Protein AF-A0A8X7CCA9-F1 (afdb_monomer_lite)

Foldseek 3Di:
DPPPQPPNDDDPVVVVVVVVCVVVVNPDPDDDPDPDPDPDPVDVVVVVVVVVVCVVCVVPVVPPVVLCVQCVPDDDPDPVRVVVSSVVVVVPDDPVVVVVVVVVVPD

InterPro domains:
  IPR052709 Transposase-Methyltransferase Hybrid [PTHR46060] (2-62)

Secondary structure (DSSP, 8-state):
---TTGGGSPPHHHHHHHHHHHHTT----SPPPP-PPP-----HHHHHHHHHHHHHHHHHHTT-HHHHTTTTT---SSGGGHHHHHHHHHHTS-HHHHHHHHHHH--

Organism: NCBI:txid2747483

pLDDT: mean 74.1, std 12.22, range [45.91, 92.69]

Sequence (107 aa):
MPSVYGEMCLSNTAVYNWVKKFSQCHSKIVDEDRSGHPVLIPTKSTEQQVEELIQADRRETIDSNAMKQPFGSKQFADDDDVQPEVLLWITQQPKEFYTAGIGALIK

Radius of gyration: 26.42 Å; chains: 1; bounding box: 78×29×42 Å

Structure (mmCIF, N/CA/C/O backbone):
data_AF-A0A8X7CCA9-F1
#
_entry.id   AF-A0A8X7CCA9-F1
#
loop_
_atom_site.group_PDB
_atom_site.id
_atom_site.type_symbol
_atom_site.label_atom_id
_atom_site.label_alt_id
_atom_site.label_comp_id
_atom_site.label_asym_id
_atom_site.label_entity_id
_atom_site.label_seq_id
_atom_site.pdbx_PDB_ins_code
_atom_site.Cartn_x
_atom_site.Cartn_y
_atom_site.Cartn_z
_atom_site.occupancy
_atom_site.B_iso_or_equiv
_atom_site.auth_seq_id
_atom_site.auth_comp_id
_atom_site.auth_asym_id
_atom_site.auth_atom_id
_atom_site.pdbx_PDB_model_num
ATOM 1 N N . MET A 1 1 ? -50.021 0.029 10.642 1.00 52.34 1 MET A N 1
ATOM 2 C CA . MET A 1 1 ? -49.324 -0.871 9.700 1.00 52.34 1 MET A CA 1
ATOM 3 C C . MET A 1 1 ? -48.345 -1.706 10.505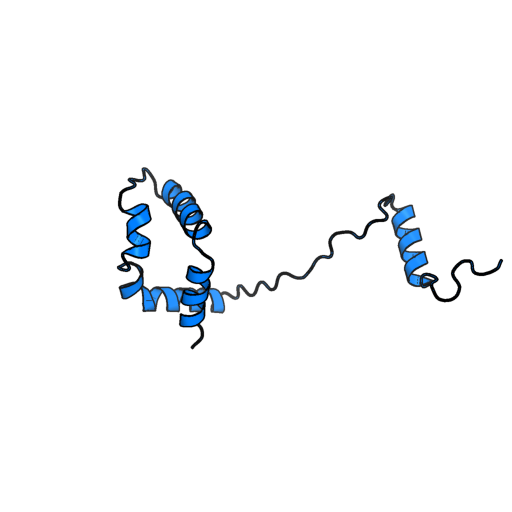 1.00 52.34 1 MET A C 1
ATOM 5 O O . MET A 1 1 ? -47.537 -1.096 11.198 1.00 52.34 1 MET A O 1
ATOM 9 N N . PRO A 1 2 ? -48.446 -3.045 10.513 1.00 53.84 2 PRO A N 1
ATOM 10 C CA . PRO A 1 2 ? -47.471 -3.887 11.200 1.00 53.84 2 PRO A CA 1
ATOM 11 C C . PRO A 1 2 ? -46.091 -3.678 10.570 1.00 53.84 2 PRO A C 1
ATOM 13 O O . PRO A 1 2 ? -45.987 -3.580 9.347 1.00 53.84 2 PRO A O 1
ATOM 16 N N . SER A 1 3 ? -45.041 -3.587 11.389 1.00 70.06 3 SER A N 1
ATOM 17 C CA . SER A 1 3 ? -43.669 -3.561 10.876 1.00 70.06 3 SER A CA 1
ATOM 18 C C . SER A 1 3 ? -43.388 -4.899 10.194 1.00 70.06 3 SER A C 1
ATOM 20 O O . SER A 1 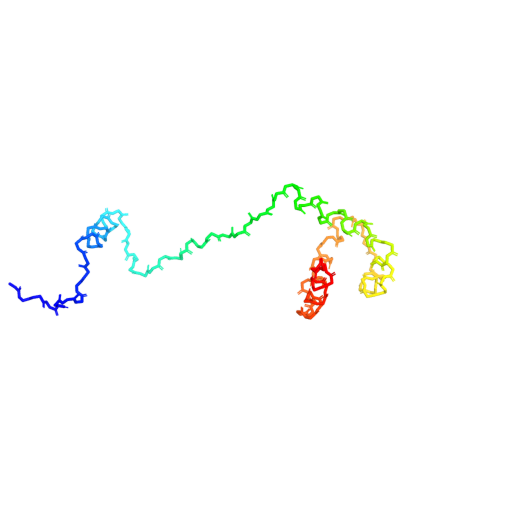3 ? -43.260 -5.915 10.871 1.00 70.06 3 SER A O 1
ATOM 22 N N . VAL A 1 4 ? -43.315 -4.900 8.859 1.00 79.69 4 VAL A N 1
ATOM 23 C CA . VAL A 1 4 ? -43.069 -6.103 8.038 1.00 79.69 4 VAL A CA 1
ATOM 24 C C . VAL A 1 4 ? -41.735 -6.773 8.403 1.00 79.69 4 VAL A C 1
ATOM 26 O O . VAL A 1 4 ? -41.596 -7.980 8.242 1.00 79.69 4 VAL A O 1
ATOM 29 N N . TYR A 1 5 ? -40.783 -6.009 8.952 1.00 79.00 5 TYR A N 1
ATOM 30 C CA . TYR A 1 5 ? -39.428 -6.471 9.272 1.00 79.00 5 TYR A CA 1
ATOM 31 C C . TYR A 1 5 ? -39.075 -6.421 10.769 1.00 79.00 5 TYR A C 1
ATOM 33 O O . TYR A 1 5 ? -37.962 -6.786 11.139 1.00 79.00 5 TYR A O 1
ATOM 41 N N . GLY A 1 6 ? -39.997 -5.998 11.642 1.00 83.38 6 GLY A N 1
ATOM 42 C CA . GLY A 1 6 ? -39.762 -5.936 13.090 1.00 83.38 6 GLY A CA 1
ATOM 43 C C . GLY A 1 6 ? -38.492 -5.156 13.455 1.00 83.38 6 GLY A C 1
ATOM 44 O O . GLY A 1 6 ? -38.336 -4.012 13.031 1.00 83.38 6 GLY A O 1
ATOM 45 N N . GLU A 1 7 ? -37.603 -5.794 14.222 1.00 82.88 7 GLU A N 1
ATOM 46 C CA . GLU A 1 7 ? -36.295 -5.272 14.662 1.00 82.88 7 GLU A CA 1
ATOM 47 C C . GLU A 1 7 ? -35.205 -5.301 13.580 1.00 82.88 7 GLU A C 1
ATOM 49 O O . GLU A 1 7 ? -34.185 -4.635 13.718 1.00 82.88 7 GLU A O 1
ATOM 54 N N . MET A 1 8 ? -35.418 -6.022 12.476 1.00 80.00 8 MET A N 1
ATOM 55 C CA . MET A 1 8 ? -34.481 -6.070 11.344 1.00 80.00 8 MET A CA 1
ATOM 56 C C . MET A 1 8 ? -34.655 -4.868 10.402 1.00 80.00 8 MET A C 1
ATOM 58 O O . MET A 1 8 ? -34.106 -4.844 9.298 1.00 80.00 8 MET A O 1
ATOM 62 N N . CYS A 1 9 ? -35.464 -3.882 10.797 1.00 83.38 9 CYS A N 1
ATOM 63 C CA . CYS A 1 9 ? -35.671 -2.680 10.014 1.00 83.38 9 CYS A CA 1
ATOM 64 C C . CYS A 1 9 ? -34.402 -1.816 9.991 1.00 83.38 9 CYS A C 1
ATOM 66 O O . CYS A 1 9 ? -33.647 -1.720 10.959 1.00 83.38 9 CYS A O 1
ATOM 68 N N . LEU A 1 10 ? -34.163 -1.167 8.851 1.00 84.56 10 LEU A N 1
ATOM 69 C CA . LEU A 1 10 ? -33.097 -0.179 8.741 1.00 84.56 10 LEU A CA 1
ATOM 70 C C . LEU A 1 10 ? -33.339 0.958 9.738 1.00 84.56 10 LEU A C 1
ATOM 72 O O . LEU A 1 10 ? -34.471 1.405 9.928 1.00 84.56 10 LEU A O 1
ATOM 76 N N . SER A 1 11 ? -32.260 1.473 10.328 1.00 88.12 11 SER A N 1
ATOM 77 C CA . SER A 1 11 ? -32.351 2.651 11.189 1.00 88.12 11 SER A CA 1
ATOM 78 C C . SER A 1 11 ? -32.897 3.854 10.413 1.00 88.12 11 SER A C 1
ATOM 80 O O . SER A 1 11 ? -32.649 4.001 9.213 1.00 88.12 11 SER A O 1
ATOM 82 N N . ASN A 1 12 ? -33.589 4.767 11.103 1.00 87.62 12 ASN A N 1
ATOM 83 C CA . ASN A 1 12 ? -34.117 5.994 10.487 1.00 87.62 12 ASN A CA 1
ATOM 84 C C . ASN A 1 12 ? -33.035 6.782 9.727 1.00 87.62 12 ASN A C 1
ATOM 86 O O . ASN A 1 12 ? -33.295 7.314 8.649 1.00 87.62 12 ASN A O 1
ATOM 90 N N . THR A 1 13 ? -31.806 6.807 10.246 1.00 91.31 13 THR A N 1
ATOM 91 C CA . THR A 1 13 ? -30.658 7.448 9.592 1.00 91.31 13 THR A CA 1
ATOM 92 C C . THR A 1 13 ? -30.293 6.763 8.276 1.00 91.31 13 THR A C 1
ATOM 94 O O . THR A 1 13 ? -30.055 7.439 7.276 1.00 91.31 13 THR A O 1
ATOM 97 N N . ALA A 1 14 ? -30.274 5.426 8.244 1.00 88.50 14 ALA A N 1
ATOM 98 C CA . ALA A 1 14 ? -30.014 4.675 7.019 1.00 88.50 14 ALA A CA 1
ATOM 99 C C . ALA A 1 14 ? -31.114 4.920 5.975 1.00 88.50 14 ALA A C 1
ATOM 101 O O . ALA A 1 14 ? -30.801 5.174 4.813 1.00 88.50 14 ALA A O 1
ATOM 102 N N . VAL A 1 15 ? -32.383 4.933 6.395 1.00 89.38 15 VAL A N 1
ATOM 103 C CA . VAL A 1 15 ? -33.525 5.237 5.517 1.00 89.38 15 VAL A CA 1
ATOM 104 C C . VAL A 1 15 ? -33.410 6.646 4.933 1.00 89.38 15 VAL A C 1
ATOM 106 O O . VAL A 1 15 ? -33.502 6.809 3.719 1.00 89.38 15 VAL A O 1
ATOM 109 N N . TYR A 1 16 ? -33.138 7.660 5.759 1.00 92.69 16 TYR A N 1
ATOM 110 C CA . TYR A 1 16 ? -32.959 9.039 5.294 1.00 92.69 16 TYR A CA 1
ATOM 111 C C . TYR A 1 16 ? -31.805 9.168 4.288 1.00 92.69 16 TYR A C 1
ATOM 113 O O . TYR A 1 16 ? -31.952 9.807 3.245 1.00 92.69 16 TYR A O 1
ATOM 121 N N . ASN A 1 17 ? -30.672 8.514 4.561 1.00 90.31 17 ASN A N 1
ATOM 122 C CA . ASN A 1 17 ? -29.526 8.499 3.655 1.00 90.31 17 A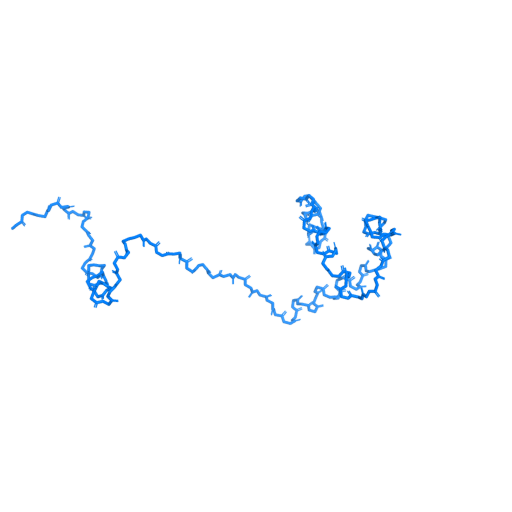SN A CA 1
ATOM 123 C C . ASN A 1 17 ? -29.871 7.865 2.302 1.00 90.31 17 ASN A C 1
ATOM 125 O O . ASN A 1 17 ? -29.475 8.398 1.266 1.00 90.31 17 ASN A O 1
ATOM 129 N N . TRP A 1 18 ? -30.633 6.769 2.294 1.00 90.44 18 TRP A N 1
ATOM 130 C CA . TRP A 1 18 ? -31.109 6.145 1.060 1.00 90.44 18 TRP A CA 1
ATOM 131 C C . TRP A 1 18 ? -32.079 7.043 0.294 1.00 90.44 18 TRP A C 1
ATOM 133 O O . TRP A 1 18 ? -31.875 7.260 -0.897 1.00 90.44 18 TRP A O 1
ATOM 143 N N . VAL A 1 19 ? -33.075 7.636 0.961 1.00 91.00 19 VAL A N 1
ATOM 144 C CA . VAL A 1 19 ? -34.018 8.581 0.332 1.00 91.00 19 VAL A CA 1
ATOM 145 C C . VAL A 1 19 ? -33.268 9.743 -0.321 1.00 91.00 19 VAL A C 1
ATOM 147 O O . VAL A 1 19 ? -33.531 10.091 -1.473 1.00 91.00 19 VAL A O 1
ATOM 150 N N . LYS A 1 20 ? -32.274 10.300 0.379 1.00 91.56 20 LYS A N 1
ATOM 151 C CA . LYS A 1 20 ? -31.415 11.359 -0.152 1.00 91.56 20 LYS A CA 1
ATOM 152 C C . LYS A 1 20 ? -30.636 10.895 -1.387 1.00 91.56 20 LYS A C 1
ATOM 154 O O . LYS A 1 20 ? -30.667 11.589 -2.399 1.00 91.56 20 LYS A O 1
ATOM 159 N N . LYS A 1 21 ? -29.995 9.724 -1.349 1.00 88.00 21 LYS A N 1
ATOM 160 C CA . LYS A 1 21 ? -29.273 9.163 -2.506 1.00 88.00 21 LYS A CA 1
ATOM 161 C C . LYS A 1 21 ? -30.191 8.943 -3.715 1.00 88.00 21 LYS A C 1
ATOM 163 O O . LYS A 1 21 ? -29.855 9.377 -4.813 1.00 88.00 21 LYS A O 1
ATOM 168 N N . PHE A 1 22 ? -31.375 8.360 -3.521 1.00 89.25 22 PHE A N 1
ATOM 169 C CA . PHE A 1 22 ? -32.335 8.148 -4.611 1.00 89.25 22 PHE A CA 1
ATOM 170 C C . PHE A 1 22 ? -32.837 9.466 -5.215 1.00 89.25 22 PHE A C 1
ATOM 172 O O . PHE A 1 22 ? -32.968 9.564 -6.433 1.00 89.25 22 PHE A O 1
ATOM 179 N N . SER A 1 23 ? -33.035 10.508 -4.398 1.00 88.44 23 SER A N 1
ATOM 180 C CA . SER A 1 23 ? -33.382 11.850 -4.898 1.00 88.44 23 SER A CA 1
ATOM 181 C C . SER A 1 23 ? -32.277 12.502 -5.745 1.00 88.44 23 SER A C 1
ATOM 183 O O . SER A 1 23 ? -32.551 13.416 -6.515 1.00 88.44 23 SER A O 1
ATOM 185 N N . GLN A 1 24 ? -31.041 12.007 -5.643 1.00 89.38 24 GLN A N 1
ATOM 186 C CA . GLN A 1 24 ? -29.870 12.451 -6.406 1.00 89.38 24 GLN A CA 1
ATOM 187 C C . GLN A 1 24 ? -29.584 11.540 -7.616 1.00 89.38 24 GLN A C 1
ATOM 189 O O . GLN A 1 24 ? -28.445 11.441 -8.065 1.00 89.38 24 GLN A O 1
ATOM 194 N N . CYS A 1 25 ? -30.612 10.859 -8.138 1.00 79.94 25 CYS A N 1
ATOM 195 C CA . CYS A 1 25 ? -30.539 9.911 -9.258 1.00 79.94 25 CYS A CA 1
ATOM 196 C C . CYS A 1 25 ? -29.649 8.676 -9.018 1.00 79.94 25 CYS A C 1
ATOM 198 O O . CYS A 1 25 ? -29.307 7.970 -9.966 1.00 79.94 25 CYS A O 1
ATOM 200 N N . HIS A 1 26 ? -29.301 8.361 -7.768 1.00 74.12 26 HIS A N 1
ATOM 201 C CA . HIS A 1 26 ? -28.560 7.142 -7.458 1.00 74.12 26 HIS A CA 1
ATOM 202 C C . HIS A 1 26 ? -29.512 5.937 -7.431 1.00 74.12 26 HIS A C 1
ATOM 204 O O . HIS A 1 26 ? -30.189 5.702 -6.434 1.00 74.12 26 HIS A O 1
ATOM 210 N N . SER A 1 27 ? -29.580 5.176 -8.525 1.00 80.00 27 SER A N 1
ATOM 211 C CA . SER A 1 27 ? -30.483 4.019 -8.675 1.00 80.00 27 SER A CA 1
ATOM 212 C C . SER A 1 27 ? -29.854 2.670 -8.305 1.00 80.00 27 SER A C 1
ATOM 214 O O . SER A 1 27 ? -30.561 1.668 -8.199 1.00 80.00 27 SER A O 1
ATOM 216 N N . LYS A 1 28 ? -28.533 2.622 -8.091 1.00 85.25 28 LYS A N 1
ATOM 217 C CA . LYS A 1 28 ? -27.806 1.396 -7.743 1.00 85.25 28 LYS A CA 1
ATOM 218 C C . LYS A 1 28 ? -28.023 1.053 -6.265 1.00 85.25 28 LYS A C 1
ATOM 220 O O . LYS A 1 28 ? -27.799 1.882 -5.386 1.00 85.25 28 LYS A O 1
ATOM 225 N N . ILE A 1 29 ? -28.469 -0.176 -6.011 1.00 82.19 29 ILE A N 1
ATOM 226 C CA . ILE A 1 29 ? -28.776 -0.700 -4.665 1.00 82.19 29 ILE A CA 1
ATOM 227 C C . ILE A 1 29 ? -27.568 -1.433 -4.056 1.00 82.19 29 ILE A C 1
ATOM 229 O O . ILE A 1 29 ? -27.492 -1.612 -2.845 1.00 82.19 29 ILE A O 1
ATOM 233 N N . VAL A 1 30 ? -26.617 -1.851 -4.893 1.00 85.12 30 VAL A N 1
ATOM 234 C CA . VAL A 1 30 ? -25.400 -2.551 -4.463 1.00 85.12 30 VAL A CA 1
ATOM 235 C C . VAL A 1 30 ? -24.453 -1.573 -3.767 1.00 85.12 30 VAL A C 1
ATOM 237 O O . VAL A 1 30 ? -24.328 -0.430 -4.212 1.00 85.12 30 VAL A O 1
ATOM 240 N N . ASP A 1 31 ? -23.783 -2.037 -2.708 1.00 81.44 31 ASP A N 1
ATOM 241 C CA . ASP A 1 31 ? -22.698 -1.297 -2.060 1.00 81.44 31 ASP A CA 1
ATOM 242 C C . ASP A 1 31 ? -21.642 -0.911 -3.111 1.00 81.44 31 ASP A C 1
ATOM 244 O O . ASP A 1 31 ? -21.191 -1.730 -3.913 1.00 81.44 31 ASP A O 1
ATOM 248 N N . GLU A 1 32 ? -21.274 0.366 -3.124 1.00 80.81 32 GLU A N 1
ATOM 249 C CA . GLU A 1 32 ? -20.112 0.845 -3.867 1.00 80.81 32 GLU A CA 1
ATOM 250 C C . GLU A 1 32 ? -18.837 0.274 -3.235 1.00 80.81 32 GLU A C 1
ATOM 252 O O . GLU A 1 32 ? -18.813 -0.029 -2.034 1.00 80.81 32 GLU A O 1
ATOM 257 N N . ASP A 1 33 ? -17.774 0.160 -4.032 1.00 81.12 33 ASP A N 1
ATOM 258 C CA . ASP A 1 33 ? -16.477 -0.259 -3.517 1.00 81.12 33 ASP A CA 1
ATOM 259 C C . ASP A 1 33 ? -16.087 0.642 -2.347 1.00 81.12 33 ASP A C 1
ATOM 261 O O . ASP A 1 33 ? -16.031 1.873 -2.438 1.00 81.12 33 ASP A O 1
ATOM 265 N N . ARG A 1 34 ? -15.861 0.019 -1.192 1.00 74.81 34 ARG A N 1
ATOM 266 C CA . ARG A 1 34 ? -15.466 0.756 0.000 1.00 74.81 34 ARG A CA 1
ATOM 267 C C . ARG A 1 34 ? -14.042 1.231 -0.222 1.00 74.81 34 ARG A C 1
ATOM 269 O O . ARG A 1 34 ? -13.142 0.414 -0.399 1.00 74.81 34 ARG A O 1
ATOM 276 N N . SER A 1 35 ? -13.835 2.543 -0.167 1.00 67.94 35 SER A N 1
ATOM 277 C CA . SER A 1 35 ? -12.494 3.120 -0.130 1.00 67.94 35 SER A CA 1
ATOM 278 C C . SER A 1 35 ? -11.793 2.665 1.153 1.00 67.94 35 SER A C 1
ATOM 280 O O . SER A 1 35 ? -11.911 3.301 2.199 1.00 67.94 35 SER A O 1
ATOM 282 N N . GLY A 1 36 ? -11.079 1.543 1.096 1.00 71.06 36 GLY A N 1
ATOM 283 C CA . GLY A 1 36 ? -10.056 1.217 2.081 1.00 71.06 36 GLY A CA 1
ATOM 284 C C . GLY A 1 36 ? -8.905 2.207 1.928 1.00 71.06 36 GLY A C 1
ATOM 285 O O . GLY A 1 36 ? -8.494 2.493 0.807 1.00 71.06 36 GLY A O 1
ATOM 286 N N . HIS A 1 37 ? -8.400 2.759 3.032 1.00 53.31 37 HIS A N 1
ATOM 287 C CA . HIS A 1 37 ? -7.212 3.612 2.997 1.00 53.31 37 HIS A CA 1
ATOM 288 C C . HIS A 1 37 ? -6.008 2.750 2.584 1.00 53.31 37 HIS A C 1
ATOM 290 O O . HIS A 1 37 ? -5.655 1.829 3.326 1.00 53.31 37 HIS A O 1
ATOM 296 N N . PRO A 1 38 ? -5.333 3.023 1.454 1.00 57.31 38 PRO A N 1
ATOM 297 C CA . PRO A 1 38 ? -4.052 2.394 1.173 1.00 57.31 38 PRO A CA 1
ATOM 298 C C . PRO A 1 38 ? -3.052 2.973 2.173 1.00 57.31 38 PRO A C 1
ATOM 300 O O . PRO A 1 38 ? -2.852 4.188 2.184 1.00 57.31 38 PRO A O 1
ATOM 303 N N . VAL A 1 39 ? -2.471 2.167 3.063 1.00 54.25 39 VAL A N 1
ATOM 304 C CA . VAL A 1 39 ? -1.397 2.638 3.954 1.00 54.25 39 VAL A CA 1
ATOM 305 C C . VAL A 1 39 ? -0.154 2.854 3.095 1.00 54.25 39 VAL A C 1
ATOM 307 O O . VAL A 1 39 ? 0.697 1.984 2.960 1.00 54.25 39 VAL A O 1
ATOM 310 N N . LEU A 1 40 ? -0.088 4.010 2.446 1.00 58.84 40 LEU A N 1
ATOM 311 C CA . LEU A 1 40 ? 1.114 4.510 1.810 1.00 58.84 40 LEU A CA 1
ATOM 312 C C . LEU A 1 40 ? 1.827 5.340 2.878 1.00 58.84 40 LEU A C 1
ATOM 314 O O . LEU A 1 40 ? 1.380 6.438 3.202 1.00 58.84 40 LEU A O 1
ATOM 318 N N . ILE A 1 41 ? 2.941 4.839 3.412 1.00 48.56 41 ILE A N 1
ATOM 319 C CA . ILE A 1 41 ? 3.904 5.677 4.140 1.00 48.56 41 ILE A CA 1
ATOM 320 C C . ILE A 1 41 ? 5.158 5.840 3.260 1.00 48.56 41 ILE A C 1
ATOM 322 O O . ILE A 1 41 ? 6.211 5.314 3.613 1.00 48.56 41 ILE A O 1
ATOM 326 N N . PRO A 1 42 ? 5.106 6.538 2.106 1.00 56.47 42 PRO A N 1
ATOM 327 C CA . PRO A 1 42 ? 6.310 6.987 1.436 1.00 56.47 42 PRO A CA 1
ATOM 328 C C . PRO A 1 42 ? 6.698 8.300 2.120 1.00 56.47 42 PRO A C 1
ATOM 330 O O . PRO A 1 42 ? 6.441 9.400 1.635 1.00 56.47 42 PRO A O 1
ATOM 333 N N . THR A 1 43 ? 7.221 8.205 3.343 1.00 69.94 43 THR A N 1
ATOM 334 C CA . THR A 1 43 ? 7.931 9.355 3.905 1.00 69.94 43 THR A CA 1
ATOM 335 C C . THR A 1 43 ? 9.280 9.386 3.204 1.00 69.94 43 THR A C 1
ATOM 337 O O . THR A 1 43 ? 9.914 8.340 3.090 1.00 69.94 43 THR A O 1
ATOM 340 N N . LYS A 1 44 ? 9.769 10.561 2.793 1.00 67.44 44 LYS A N 1
ATOM 341 C CA . LYS A 1 44 ? 11.114 10.697 2.193 1.00 67.44 44 LYS A CA 1
ATOM 342 C C . LYS A 1 44 ? 12.216 10.027 3.024 1.00 67.44 44 LYS A C 1
ATOM 344 O O . LYS A 1 44 ? 13.193 9.543 2.481 1.00 67.44 44 LYS A O 1
ATOM 349 N N . SER A 1 45 ? 12.028 9.962 4.343 1.00 66.62 45 SER A N 1
ATOM 350 C CA . SER A 1 45 ? 12.894 9.228 5.270 1.00 66.62 45 SER A CA 1
ATOM 351 C C . SER A 1 45 ? 12.891 7.715 5.030 1.00 66.62 45 SER A C 1
ATOM 353 O O . SER A 1 45 ? 13.940 7.096 5.124 1.00 66.62 45 SER A O 1
ATOM 355 N N . THR A 1 46 ? 11.735 7.115 4.744 1.00 70.62 46 THR A N 1
ATOM 356 C CA . THR A 1 46 ? 11.612 5.684 4.436 1.00 70.62 46 THR A CA 1
ATOM 357 C C . THR A 1 46 ? 12.188 5.386 3.056 1.00 70.62 46 THR A C 1
ATOM 359 O O . THR A 1 46 ? 12.907 4.408 2.906 1.00 70.62 46 THR A O 1
ATOM 362 N N . GLU A 1 47 ? 11.947 6.260 2.073 1.00 75.75 47 GLU A N 1
ATOM 363 C CA . GLU A 1 47 ? 12.575 6.173 0.745 1.00 75.75 47 GLU A CA 1
ATOM 364 C C . GLU A 1 47 ? 14.104 6.250 0.852 1.00 75.75 47 GLU A C 1
ATOM 366 O O . GLU A 1 47 ? 14.807 5.407 0.306 1.00 75.75 47 GLU A O 1
ATOM 371 N N . GLN A 1 48 ? 14.621 7.201 1.632 1.00 75.44 48 GLN A N 1
ATOM 372 C CA . GLN A 1 48 ? 16.055 7.365 1.848 1.00 75.44 48 GLN A CA 1
ATOM 373 C C . GLN A 1 48 ? 16.673 6.190 2.618 1.00 75.44 48 GLN A C 1
ATOM 375 O O . GLN A 1 48 ? 17.765 5.753 2.277 1.00 75.44 48 GLN A O 1
ATOM 380 N N . GLN A 1 49 ? 15.985 5.641 3.622 1.00 73.38 49 GLN A N 1
ATOM 381 C CA . GLN A 1 49 ? 16.455 4.445 4.329 1.00 73.38 49 GLN A CA 1
ATOM 382 C C . GLN A 1 49 ? 16.517 3.223 3.410 1.00 73.38 49 GLN A C 1
ATOM 384 O O . GLN A 1 49 ? 17.459 2.440 3.497 1.00 73.38 49 GLN A O 1
ATOM 389 N N . VAL A 1 50 ? 15.537 3.063 2.516 1.00 71.50 50 VAL A N 1
ATOM 390 C CA . VAL A 1 50 ? 15.555 2.005 1.499 1.00 71.50 50 VAL A CA 1
ATOM 391 C C . VAL A 1 50 ? 16.716 2.218 0.524 1.00 71.50 50 VAL A C 1
ATOM 393 O O . VAL A 1 50 ? 17.441 1.266 0.251 1.00 71.50 50 VAL A O 1
ATOM 396 N N . GLU A 1 51 ? 16.956 3.450 0.067 1.00 76.56 51 GLU A N 1
ATOM 397 C CA . GLU A 1 51 ? 18.091 3.793 -0.803 1.00 76.56 51 GLU A CA 1
ATOM 398 C C . GLU A 1 51 ? 19.442 3.500 -0.125 1.00 76.56 51 GLU A C 1
ATOM 400 O O . GLU A 1 51 ? 20.311 2.866 -0.719 1.00 76.56 51 GLU A O 1
ATOM 405 N N . GLU A 1 52 ? 19.610 3.890 1.142 1.00 78.31 52 GLU A N 1
ATOM 406 C CA . GLU A 1 52 ? 20.827 3.635 1.922 1.00 78.31 52 GLU A CA 1
ATOM 407 C C . GLU A 1 52 ? 21.074 2.133 2.128 1.00 78.31 52 GLU A C 1
ATOM 409 O O . GLU A 1 52 ? 22.213 1.677 2.006 1.00 78.31 52 GLU A O 1
ATOM 414 N N . LEU A 1 53 ? 20.021 1.346 2.377 1.00 72.38 53 LEU A N 1
ATOM 415 C CA . LEU A 1 53 ? 20.111 -0.113 2.495 1.00 72.38 53 LEU A CA 1
ATOM 416 C C . LEU A 1 53 ? 20.478 -0.775 1.160 1.00 72.38 53 LEU A C 1
ATOM 418 O O . LEU A 1 53 ? 21.383 -1.610 1.123 1.00 72.38 53 LEU A O 1
ATOM 422 N N . ILE A 1 54 ? 19.837 -0.367 0.060 1.00 73.56 54 ILE A N 1
ATOM 423 C CA . ILE A 1 54 ? 20.158 -0.846 -1.293 1.00 73.56 54 ILE A CA 1
ATOM 424 C C . ILE A 1 54 ? 21.606 -0.491 -1.649 1.00 73.56 54 ILE A C 1
ATOM 426 O O . ILE A 1 54 ? 22.329 -1.314 -2.209 1.00 73.56 54 ILE A O 1
ATOM 430 N N . GLN A 1 55 ? 22.061 0.716 -1.309 1.00 69.12 55 GLN A N 1
ATOM 431 C CA . GLN A 1 55 ? 23.414 1.180 -1.598 1.00 69.12 55 GLN A CA 1
ATOM 432 C C . GLN A 1 55 ? 24.479 0.474 -0.745 1.00 69.12 55 GLN A C 1
ATOM 434 O O . GLN A 1 55 ? 25.575 0.209 -1.249 1.00 69.12 55 GLN A O 1
ATOM 439 N N . ALA A 1 56 ? 24.167 0.149 0.513 1.00 67.25 56 ALA A N 1
ATOM 440 C CA . ALA A 1 56 ? 25.043 -0.605 1.406 1.00 67.25 56 ALA A CA 1
ATOM 441 C C . ALA A 1 56 ? 25.233 -2.062 0.947 1.00 67.25 56 ALA A C 1
ATOM 443 O O . ALA A 1 56 ? 26.351 -2.573 1.008 1.00 67.25 56 ALA A O 1
ATOM 444 N N . ASP A 1 57 ? 24.179 -2.698 0.425 1.00 61.50 57 ASP A N 1
ATOM 445 C CA . ASP A 1 57 ? 24.202 -4.087 -0.065 1.00 61.50 57 ASP A CA 1
ATOM 446 C C . ASP A 1 57 ? 24.643 -4.206 -1.546 1.00 61.50 57 ASP A C 1
ATOM 448 O O . ASP A 1 57 ? 24.983 -5.280 -2.045 1.00 61.50 57 ASP A O 1
ATOM 452 N N . ARG A 1 58 ? 24.746 -3.072 -2.258 1.00 54.19 58 ARG A N 1
ATOM 453 C CA . ARG A 1 58 ? 25.041 -2.972 -3.704 1.00 54.19 58 ARG A CA 1
ATOM 454 C C . ARG A 1 58 ? 26.332 -3.654 -4.164 1.00 54.19 58 ARG A C 1
ATOM 456 O O . ARG A 1 58 ? 26.482 -3.904 -5.361 1.00 54.19 58 ARG A O 1
ATOM 463 N N . ARG A 1 59 ? 27.290 -3.912 -3.266 1.00 47.69 59 ARG A N 1
ATOM 464 C CA . ARG A 1 59 ? 28.519 -4.648 -3.619 1.00 47.69 59 ARG A CA 1
ATOM 465 C C . ARG A 1 59 ? 28.291 -6.154 -3.774 1.00 47.69 59 ARG A C 1
ATOM 467 O O . ARG A 1 59 ? 29.074 -6.774 -4.478 1.00 47.69 59 ARG A O 1
ATOM 474 N N . GLU A 1 60 ? 27.204 -6.699 -3.231 1.00 50.72 60 GLU A N 1
ATOM 475 C CA . GLU A 1 60 ? 26.880 -8.130 -3.301 1.00 50.72 60 GLU A CA 1
ATOM 476 C C . GLU A 1 60 ? 25.661 -8.414 -4.208 1.00 50.72 60 GLU A C 1
ATOM 478 O O . GLU A 1 60 ? 25.604 -9.456 -4.860 1.00 50.72 60 GLU A O 1
ATOM 483 N N . THR A 1 61 ? 24.699 -7.487 -4.346 1.00 46.19 61 THR A N 1
ATOM 484 C CA . THR A 1 61 ? 23.452 -7.777 -5.088 1.00 46.19 61 THR A CA 1
ATOM 485 C C . THR A 1 61 ? 23.588 -7.658 -6.610 1.00 46.19 61 THR A C 1
ATOM 487 O O . THR A 1 61 ? 23.017 -8.471 -7.336 1.00 46.19 61 THR A O 1
ATOM 490 N N . ILE A 1 62 ? 24.381 -6.709 -7.130 1.00 49.78 62 ILE A N 1
ATOM 491 C CA . ILE A 1 62 ? 24.597 -6.595 -8.588 1.00 49.78 62 ILE A CA 1
ATOM 492 C C . ILE A 1 62 ? 25.419 -7.789 -9.099 1.00 49.78 62 ILE A C 1
ATOM 494 O O . ILE A 1 62 ? 25.206 -8.233 -10.222 1.00 49.78 62 ILE A O 1
ATOM 498 N N . ASP A 1 63 ? 26.317 -8.351 -8.284 1.00 45.91 63 ASP A N 1
ATOM 499 C CA . ASP A 1 63 ? 27.093 -9.554 -8.625 1.00 45.91 63 ASP A CA 1
ATOM 500 C C . ASP A 1 63 ? 26.374 -10.873 -8.314 1.00 45.91 63 ASP A C 1
ATOM 502 O O . ASP A 1 63 ? 26.891 -11.953 -8.607 1.00 45.91 63 ASP A O 1
ATOM 506 N N . SER A 1 64 ? 25.137 -10.812 -7.815 1.00 51.59 64 SER A N 1
ATOM 507 C CA . SER A 1 64 ? 24.295 -11.996 -7.765 1.00 51.59 64 SER A CA 1
ATOM 508 C C . SER A 1 64 ? 23.933 -12.385 -9.203 1.00 51.59 64 SER A C 1
ATOM 510 O O . SER A 1 64 ? 23.116 -11.758 -9.880 1.00 51.59 64 SER A O 1
ATOM 512 N N . ASN A 1 65 ? 24.571 -13.444 -9.707 1.00 53.34 65 ASN A N 1
ATOM 513 C CA . ASN A 1 65 ? 24.300 -14.028 -11.025 1.00 53.34 65 ASN A CA 1
ATOM 514 C C . ASN A 1 65 ? 22.791 -14.192 -11.317 1.00 53.34 65 ASN A C 1
ATOM 516 O O . ASN A 1 65 ? 22.399 -14.180 -12.479 1.00 53.34 65 ASN A O 1
ATOM 520 N N . ALA A 1 66 ? 21.946 -14.292 -10.283 1.00 57.38 66 ALA A N 1
ATOM 521 C CA . ALA A 1 66 ? 20.490 -14.351 -10.377 1.00 57.38 66 ALA A CA 1
ATOM 522 C C . ALA A 1 66 ? 19.838 -13.107 -11.015 1.00 57.38 66 ALA A C 1
ATOM 524 O O . ALA A 1 66 ? 18.903 -13.264 -11.795 1.00 57.38 66 ALA A O 1
ATOM 525 N N . MET A 1 67 ? 20.326 -11.891 -10.733 1.00 60.47 67 MET A N 1
ATOM 526 C CA . MET A 1 67 ? 19.813 -10.659 -11.357 1.00 60.47 67 MET A CA 1
ATOM 527 C C . MET A 1 67 ? 20.457 -10.379 -12.716 1.00 60.47 67 MET A C 1
ATOM 529 O O . MET A 1 67 ? 19.851 -9.725 -13.554 1.00 60.47 67 MET A O 1
ATOM 533 N N . LYS A 1 68 ? 21.676 -10.877 -12.957 1.00 60.12 68 LYS A N 1
ATOM 534 C CA . LYS A 1 68 ? 22.404 -10.684 -14.224 1.00 60.12 68 LYS A CA 1
ATOM 535 C C . LYS A 1 68 ? 21.992 -11.667 -15.321 1.00 60.12 68 LYS A C 1
ATOM 537 O O . LYS A 1 68 ? 21.957 -11.287 -16.486 1.00 60.12 68 LYS A O 1
ATOM 542 N N . GLN A 1 69 ? 21.667 -12.916 -14.983 1.00 63.62 69 GLN A N 1
ATOM 543 C CA . GLN A 1 69 ? 21.298 -13.955 -15.959 1.00 63.62 69 GLN A CA 1
ATOM 544 C C . GLN A 1 69 ? 20.118 -13.626 -16.897 1.00 63.62 69 GLN A C 1
ATOM 546 O O . GLN A 1 69 ? 20.231 -13.949 -18.080 1.00 63.62 69 GLN A O 1
ATOM 551 N N . PRO A 1 70 ? 19.016 -12.995 -16.448 1.00 66.31 70 PRO A N 1
ATOM 552 C CA . PRO A 1 70 ? 17.858 -12.739 -17.305 1.00 66.31 70 PRO A CA 1
ATOM 553 C C . PRO A 1 70 ? 18.125 -11.649 -18.348 1.00 66.31 70 PRO A C 1
ATOM 555 O O . PRO A 1 70 ? 17.576 -11.702 -19.444 1.00 66.31 70 PRO A O 1
ATOM 558 N N . PHE A 1 71 ? 18.993 -10.684 -18.028 1.00 68.25 71 PHE A N 1
ATOM 559 C CA . PHE A 1 71 ? 19.268 -9.525 -18.883 1.00 68.25 71 PHE A CA 1
ATOM 560 C C . PHE A 1 71 ? 20.626 -9.599 -19.591 1.00 68.25 71 PHE A C 1
ATOM 562 O O . PHE A 1 71 ? 20.848 -8.893 -20.567 1.00 68.25 71 PHE A O 1
ATOM 569 N N . GLY A 1 72 ? 21.535 -10.476 -19.151 1.00 67.06 72 GLY A N 1
ATOM 570 C CA . GLY A 1 72 ? 22.933 -10.525 -19.597 1.00 67.06 72 GLY A CA 1
ATOM 571 C C . GLY A 1 72 ? 23.161 -10.893 -21.068 1.00 67.06 72 GLY A C 1
ATOM 572 O O . GLY A 1 72 ? 24.293 -10.827 -21.536 1.00 67.06 72 GLY A O 1
ATOM 573 N N . SER A 1 73 ? 22.112 -11.268 -21.804 1.00 66.38 73 SER A N 1
ATOM 574 C CA . SER A 1 73 ? 22.164 -11.548 -23.247 1.00 66.38 73 SER A CA 1
ATOM 575 C C . SER A 1 73 ? 21.299 -10.608 -24.095 1.00 66.38 73 SER A C 1
ATOM 577 O O . SER A 1 73 ? 21.336 -10.694 -25.322 1.00 66.38 73 SER A O 1
ATOM 579 N N . LYS A 1 74 ? 20.538 -9.697 -23.473 1.00 72.50 74 LYS A N 1
ATOM 580 C CA . LYS A 1 74 ? 19.623 -8.791 -24.172 1.00 72.50 74 LYS A CA 1
ATOM 581 C C . LYS A 1 74 ? 20.320 -7.447 -24.392 1.00 72.50 74 LYS A C 1
ATOM 583 O O . LYS A 1 74 ? 20.654 -6.752 -23.439 1.00 72.50 74 LYS A O 1
ATOM 588 N N . GLN A 1 75 ? 20.597 -7.109 -25.653 1.00 76.25 75 GLN A N 1
ATOM 589 C CA . GLN A 1 75 ? 21.049 -5.765 -26.020 1.00 76.25 75 GLN A CA 1
ATOM 590 C C . GLN A 1 75 ? 19.834 -4.843 -26.094 1.00 76.25 75 GLN A C 1
ATOM 592 O O . GLN A 1 75 ? 18.896 -5.119 -26.841 1.00 76.25 75 GLN A O 1
ATOM 597 N N . PHE A 1 76 ? 19.870 -3.764 -25.320 1.00 79.31 76 PHE A N 1
ATOM 598 C CA . PHE A 1 76 ? 18.873 -2.699 -25.350 1.00 79.31 76 PHE A CA 1
ATOM 599 C C . PHE A 1 76 ? 19.374 -1.569 -26.249 1.00 79.31 76 PHE A C 1
ATOM 601 O O . PHE A 1 76 ? 20.580 -1.310 -26.299 1.00 79.31 76 PHE A O 1
ATOM 608 N N . ALA A 1 77 ? 18.465 -0.948 -26.999 1.00 79.94 77 ALA A N 1
ATOM 6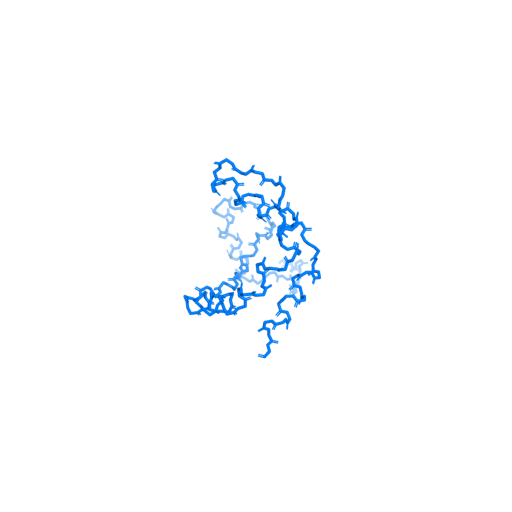09 C CA . ALA A 1 77 ? 18.801 0.170 -27.874 1.00 79.94 77 ALA A CA 1
ATOM 610 C C . ALA A 1 77 ? 18.837 1.494 -27.095 1.00 79.94 77 ALA A C 1
ATOM 612 O O . ALA A 1 77 ? 19.677 2.339 -27.401 1.00 79.94 77 ALA A O 1
ATOM 613 N N . ASP A 1 78 ? 17.976 1.630 -26.082 1.00 80.69 78 ASP A N 1
ATOM 614 C CA . ASP A 1 78 ? 17.881 2.786 -25.190 1.00 80.69 78 ASP A CA 1
ATOM 615 C C . ASP A 1 78 ? 17.595 2.370 -23.726 1.00 80.69 78 ASP A C 1
ATOM 617 O O . ASP A 1 78 ? 17.168 1.244 -23.462 1.00 80.69 78 ASP A O 1
ATOM 621 N N . ASP A 1 79 ? 17.841 3.269 -22.765 1.00 75.31 79 ASP A N 1
ATOM 622 C CA . ASP A 1 79 ? 17.575 3.048 -21.332 1.00 75.31 79 ASP A CA 1
ATOM 623 C C . ASP A 1 79 ? 16.061 2.948 -21.048 1.00 75.31 79 ASP A C 1
ATOM 625 O O . ASP A 1 79 ? 15.629 2.194 -20.169 1.00 75.31 79 ASP A O 1
ATOM 629 N N . ASP A 1 80 ? 15.239 3.612 -21.869 1.00 82.81 80 ASP A N 1
ATOM 630 C CA . ASP A 1 80 ? 13.778 3.503 -21.833 1.00 82.81 80 ASP A CA 1
ATOM 631 C C . ASP A 1 80 ? 13.285 2.074 -22.155 1.00 82.81 80 ASP A C 1
ATOM 633 O O . ASP A 1 80 ? 12.224 1.662 -21.677 1.00 82.81 80 ASP A O 1
ATOM 637 N N . ASP A 1 81 ? 14.068 1.269 -22.888 1.00 78.31 81 ASP A N 1
ATOM 638 C CA . ASP A 1 81 ? 13.743 -0.132 -23.205 1.00 78.31 81 ASP A CA 1
ATOM 639 C C . ASP A 1 81 ? 14.089 -1.101 -22.061 1.00 78.31 81 ASP A C 1
ATOM 641 O O . ASP A 1 81 ? 13.590 -2.231 -22.009 1.00 78.31 81 ASP A O 1
ATOM 645 N N . VAL A 1 82 ? 14.946 -0.675 -21.129 1.00 80.25 82 VAL A N 1
ATOM 646 C CA . VAL A 1 82 ? 15.398 -1.499 -20.001 1.00 80.25 82 VAL A CA 1
ATOM 647 C C . VAL A 1 82 ? 14.298 -1.600 -18.946 1.00 80.25 82 VAL A C 1
ATOM 649 O O . VAL A 1 82 ? 14.046 -2.678 -18.402 1.00 80.25 82 VAL A O 1
ATOM 652 N N . GLN A 1 83 ? 13.600 -0.494 -18.676 1.00 81.94 83 GLN A N 1
ATOM 653 C CA . GLN A 1 83 ? 12.557 -0.424 -17.650 1.00 81.94 83 GLN A CA 1
ATOM 654 C C . GLN A 1 83 ? 11.419 -1.443 -17.824 1.00 81.94 83 GLN A C 1
ATOM 656 O O . GLN A 1 83 ? 11.130 -2.161 -16.858 1.00 81.94 83 GLN A O 1
ATOM 661 N N . PRO A 1 84 ? 10.763 -1.563 -18.998 1.00 83.88 84 PRO A N 1
ATOM 662 C CA . PRO A 1 84 ? 9.672 -2.520 -19.168 1.00 83.88 84 PRO A CA 1
ATOM 663 C C . PRO A 1 84 ? 10.144 -3.973 -19.033 1.00 83.88 84 PRO A C 1
ATOM 665 O O . PRO A 1 84 ? 9.408 -4.806 -18.504 1.00 83.88 84 PRO A O 1
ATOM 668 N N . GLU A 1 85 ? 11.373 -4.284 -19.447 1.00 82.56 85 GLU A N 1
ATOM 669 C CA . GLU A 1 85 ? 11.940 -5.629 -19.336 1.00 82.56 85 GLU A CA 1
ATOM 670 C C . GLU A 1 85 ? 12.257 -5.996 -17.882 1.00 82.56 85 GLU A C 1
ATOM 672 O O . GLU A 1 85 ? 11.921 -7.090 -17.419 1.00 82.56 85 GLU A O 1
ATOM 677 N N . VAL A 1 86 ? 12.868 -5.070 -17.137 1.00 83.12 86 VAL A N 1
ATOM 678 C CA . VAL A 1 86 ? 13.153 -5.253 -15.709 1.00 83.12 86 VAL A CA 1
ATOM 679 C C . VAL A 1 86 ? 11.853 -5.416 -14.928 1.00 83.12 86 VAL A C 1
ATOM 681 O O . VAL A 1 86 ? 11.743 -6.320 -14.097 1.00 83.12 86 VAL A O 1
ATOM 684 N N . LEU A 1 87 ? 10.838 -4.606 -15.235 1.00 85.12 87 LEU A N 1
ATOM 685 C CA . LEU A 1 87 ? 9.525 -4.702 -14.606 1.00 85.12 87 LEU A CA 1
ATOM 686 C C . LEU A 1 87 ? 8.854 -6.054 -14.890 1.00 85.12 87 LEU A C 1
ATOM 688 O O . LEU A 1 87 ? 8.328 -6.692 -13.974 1.00 85.12 87 LEU A O 1
ATOM 692 N N . LEU A 1 88 ? 8.902 -6.525 -16.136 1.00 85.12 88 LEU A N 1
ATOM 693 C CA . LEU A 1 88 ? 8.356 -7.827 -16.515 1.00 85.12 88 LEU A CA 1
ATOM 694 C C . LEU A 1 88 ? 9.065 -8.971 -15.776 1.00 85.12 88 LEU A C 1
ATOM 696 O O . LEU A 1 88 ? 8.423 -9.874 -15.246 1.00 85.12 88 LEU A O 1
ATOM 700 N N . TRP A 1 89 ? 10.390 -8.919 -15.682 1.00 85.62 89 TRP A N 1
ATOM 701 C CA . TRP A 1 89 ? 11.162 -9.952 -15.001 1.00 85.62 89 TRP A CA 1
ATOM 702 C C . TRP A 1 89 ? 10.903 -10.001 -13.491 1.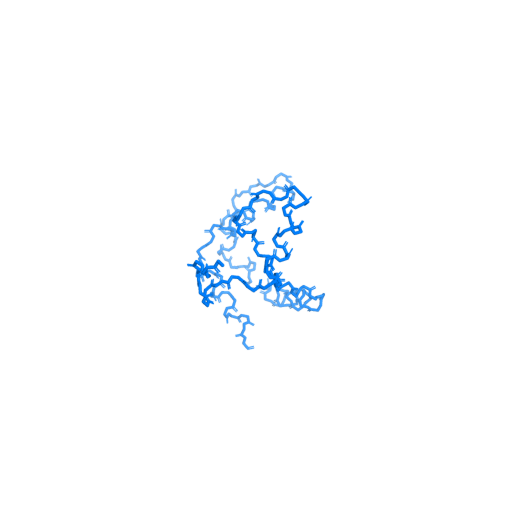00 85.62 89 TRP A C 1
ATOM 704 O O . TRP A 1 89 ? 10.741 -11.090 -12.933 1.00 85.62 89 TRP A O 1
ATOM 714 N N . ILE A 1 90 ? 10.835 -8.836 -12.837 1.00 82.81 90 ILE A N 1
ATOM 715 C CA . ILE A 1 90 ? 10.494 -8.722 -11.415 1.00 82.81 90 ILE A CA 1
ATOM 716 C C . ILE A 1 90 ? 9.091 -9.305 -11.199 1.00 82.81 90 ILE A C 1
ATOM 718 O O . ILE A 1 90 ? 8.910 -10.228 -10.406 1.00 82.81 90 ILE A O 1
ATOM 722 N N . THR A 1 91 ? 8.096 -8.868 -11.970 1.00 84.50 91 THR A N 1
ATOM 723 C CA . THR A 1 91 ? 6.707 -9.344 -11.819 1.00 84.50 91 THR A CA 1
ATOM 724 C C . THR A 1 91 ? 6.526 -10.846 -12.080 1.00 84.50 91 THR A C 1
ATOM 726 O O . THR A 1 91 ? 5.579 -11.440 -11.567 1.00 84.50 91 THR A O 1
ATOM 729 N N . GLN A 1 92 ? 7.453 -11.482 -12.802 1.00 85.31 92 GLN A N 1
ATOM 730 C CA . GLN A 1 92 ? 7.462 -12.923 -13.059 1.00 85.31 92 GLN A CA 1
ATOM 731 C C . GLN A 1 92 ? 8.053 -13.761 -11.906 1.00 85.31 92 GLN A C 1
ATOM 733 O O . GLN A 1 92 ? 7.892 -14.985 -11.907 1.00 85.31 92 GLN A O 1
ATOM 738 N N . GLN A 1 93 ? 8.730 -13.143 -10.931 1.00 83.69 93 GLN A N 1
ATOM 739 C CA . GLN A 1 93 ? 9.397 -13.872 -9.850 1.00 83.69 93 GLN A CA 1
ATOM 740 C C . GLN A 1 93 ? 8.409 -14.606 -8.927 1.00 83.69 93 GLN A C 1
ATOM 742 O O . GLN A 1 93 ? 7.318 -14.104 -8.638 1.00 83.69 93 GLN A O 1
ATOM 747 N N . PRO A 1 94 ? 8.789 -15.786 -8.401 1.00 85.12 94 PRO A N 1
ATOM 748 C CA . PRO A 1 94 ? 7.975 -16.494 -7.423 1.00 85.12 94 PRO A CA 1
ATOM 749 C C . PRO A 1 94 ? 7.868 -15.692 -6.122 1.00 85.12 94 PRO A C 1
ATOM 751 O O . PRO A 1 94 ? 8.805 -15.006 -5.720 1.00 85.12 94 PRO A O 1
ATOM 754 N N . LYS A 1 95 ? 6.750 -15.840 -5.401 1.00 84.50 95 LYS A N 1
ATOM 755 C CA . LYS A 1 95 ? 6.513 -15.160 -4.113 1.00 84.50 95 LYS A CA 1
ATOM 756 C C . LYS A 1 95 ? 7.664 -15.350 -3.115 1.00 84.50 95 LYS A C 1
ATOM 758 O O . LYS A 1 95 ? 7.988 -14.421 -2.380 1.00 84.50 95 LYS A O 1
ATOM 763 N N . GLU A 1 96 ? 8.299 -16.521 -3.138 1.00 81.00 96 GLU A N 1
ATOM 764 C CA . GLU A 1 96 ? 9.417 -16.857 -2.252 1.00 81.00 96 GLU A CA 1
ATOM 765 C C . GLU A 1 96 ? 10.671 -15.998 -2.470 1.00 81.00 96 GLU A C 1
ATOM 767 O O . GLU A 1 96 ? 11.448 -15.788 -1.541 1.00 81.00 96 GLU A O 1
ATOM 772 N N . PHE A 1 97 ? 10.850 -15.444 -3.675 1.00 80.12 97 PHE A N 1
ATOM 773 C CA . PHE A 1 97 ? 11.925 -14.495 -3.968 1.00 80.12 97 PHE A CA 1
ATOM 774 C C . PHE A 1 97 ? 11.802 -13.237 -3.093 1.00 80.12 97 PHE A C 1
ATOM 776 O O . PHE A 1 97 ? 12.774 -12.773 -2.501 1.00 80.12 97 PHE A O 1
ATOM 783 N N . TYR A 1 98 ? 10.579 -12.726 -2.944 1.00 80.94 98 TYR A N 1
ATOM 784 C CA . TYR A 1 98 ? 10.296 -11.525 -2.163 1.00 80.94 98 TYR A CA 1
ATOM 785 C C . TYR A 1 98 ? 10.271 -11.782 -0.661 1.00 80.94 98 TYR A C 1
ATOM 787 O O . TYR A 1 98 ? 10.757 -10.955 0.104 1.00 80.94 98 TYR A O 1
ATOM 795 N N . THR A 1 99 ? 9.716 -12.912 -0.216 1.00 77.50 99 THR A N 1
ATOM 796 C CA . THR A 1 99 ? 9.659 -13.242 1.218 1.00 77.50 99 THR A CA 1
ATOM 797 C C . THR A 1 99 ?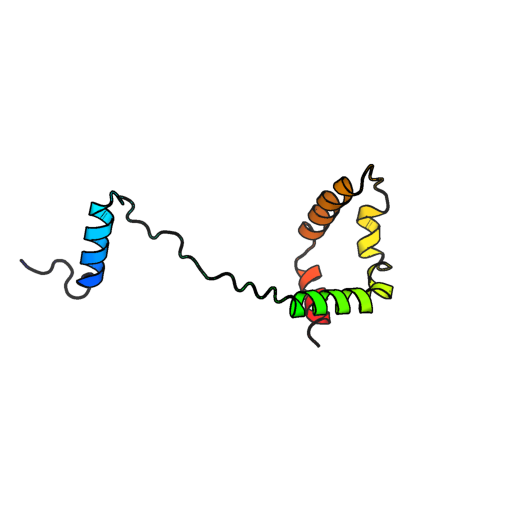 11.060 -13.437 1.795 1.00 77.50 99 THR A C 1
ATOM 799 O O . THR A 1 99 ? 11.339 -12.918 2.875 1.00 77.50 99 THR A O 1
ATOM 802 N N . ALA A 1 100 ? 11.956 -14.106 1.061 1.00 74.38 100 ALA A N 1
ATOM 803 C CA . ALA A 1 100 ? 13.353 -14.274 1.450 1.00 74.38 100 ALA A CA 1
ATOM 804 C C . ALA A 1 100 ? 14.104 -12.931 1.496 1.00 74.38 100 ALA A C 1
ATOM 806 O O . ALA A 1 100 ? 14.804 -12.658 2.471 1.00 74.38 100 ALA A O 1
ATOM 807 N N . GLY A 1 101 ? 13.916 -12.074 0.485 1.00 73.12 101 GLY A N 1
ATOM 808 C CA . GLY A 1 101 ? 14.543 -10.749 0.432 1.00 73.12 101 GLY A CA 1
ATOM 809 C C . GLY A 1 101 ? 14.054 -9.801 1.532 1.00 73.12 101 GLY A C 1
ATOM 810 O O . GLY A 1 101 ? 14.857 -9.207 2.245 1.00 73.12 101 GLY A O 1
ATOM 811 N N . ILE A 1 102 ? 12.737 -9.701 1.738 1.00 77.19 102 ILE A N 1
ATOM 812 C CA . ILE A 1 102 ? 12.141 -8.839 2.774 1.00 77.19 102 ILE A CA 1
ATOM 813 C C . ILE A 1 102 ? 12.503 -9.342 4.178 1.00 77.19 102 ILE A C 1
ATOM 815 O O . ILE A 1 102 ? 12.820 -8.542 5.056 1.00 77.19 102 ILE A O 1
ATOM 819 N N . GLY A 1 103 ? 12.510 -10.661 4.395 1.00 71.94 103 GLY A N 1
ATOM 820 C CA . GLY A 1 103 ? 12.921 -11.254 5.668 1.00 71.94 103 GLY A CA 1
ATOM 821 C C . GLY A 1 103 ? 14.384 -10.978 6.031 1.00 71.94 103 GLY A C 1
ATOM 822 O O . GLY A 1 103 ? 14.711 -10.921 7.212 1.00 71.94 103 GLY A O 1
ATOM 823 N N . ALA A 1 104 ? 15.257 -10.763 5.042 1.00 68.19 104 ALA A N 1
ATOM 824 C CA . ALA A 1 104 ? 16.649 -10.383 5.276 1.00 68.19 104 ALA A CA 1
ATOM 825 C C . ALA A 1 104 ? 16.812 -8.911 5.707 1.00 68.19 104 ALA A C 1
ATOM 827 O O . ALA A 1 104 ? 17.769 -8.597 6.416 1.00 68.19 104 ALA A O 1
ATOM 828 N N . LEU A 1 105 ? 15.877 -8.036 5.314 1.00 64.31 105 LEU A N 1
ATOM 829 C CA . LEU A 1 105 ? 15.875 -6.602 5.639 1.00 64.31 105 LEU A CA 1
ATOM 830 C C . LEU A 1 105 ? 15.285 -6.292 7.023 1.00 64.31 105 LEU A C 1
ATOM 832 O O . LEU A 1 105 ? 15.590 -5.253 7.602 1.00 64.31 105 LEU A O 1
ATOM 836 N N . ILE A 1 106 ? 14.443 -7.176 7.560 1.00 67.69 106 ILE A N 1
ATOM 837 C CA . ILE A 1 106 ? 13.848 -7.040 8.894 1.00 67.69 106 ILE A CA 1
ATOM 838 C C . ILE A 1 106 ? 14.748 -7.790 9.888 1.00 67.69 106 ILE A C 1
ATOM 840 O O . ILE A 1 106 ? 14.525 -8.967 10.174 1.00 67.69 106 ILE A O 1
ATOM 844 N N . LYS A 1 107 ? 15.791 -7.119 10.387 1.00 57.22 107 LYS A N 1
ATOM 845 C CA . LYS A 1 107 ? 16.697 -7.626 11.428 1.00 57.22 107 LYS A CA 1
ATOM 846 C C . LYS A 1 107 ? 16.823 -6.641 12.578 1.00 57.22 107 LYS A C 1
ATOM 848 O O . LYS A 1 107 ? 16.897 -5.426 12.295 1.00 57.22 107 LYS A O 1
#